Protein AF-A0A4R6ELS9-F1 (afdb_monomer)

Sequence (152 aa):
MTPRALLAGPSRSNLPDYHNYPQKQADALVKVGLLAKQPARVKDGVQTVSGSRYSLTDEGRKAYRTMSPAENSRLCGGKSKVVEITSAIAPDKVEIGTSIEVRYTGKVVDRPGWDDEAVLRPFFPELLSTTNDQFNNYNIVTLTKDGWTVTH

pLDDT: mean 74.83, std 20.06, range [24.23, 94.75]

Mean predicted aligned error: 12.23 Å

Secondary structure (DSSP, 8-state):
-------PPPPTT-S--GGGHHHHHHHHHHHTTSEEEEEEEEEETTEEEEEEEEEE-HHHHHHB-SS-SSTT-SB---EEEEEEEEEE---SS--TT-EEEEEEEEEEES--GGGG-TTTTTT-TTSPP-BTTEEEEEEEEEEETTEEEEE-

Nearest PDB structures (foldseek):
  5tqu-assembly3_B  TM=4.319E-01  e=6.929E+00  Trypanosoma brucei brucei TREU927
  3aon-assembly1_A  TM=2.930E-01  e=3.335E+00  Enterococcus hirae
  6mcu-assembly5_L  TM=1.937E-01  e=2.048E+00  Homo sapiens
  7q6y-assembly1_A  TM=2.532E-01  e=8.842E+00  Clostridium butyricum
  4zr2-assembly1_B  TM=1.527E-01  e=9.988E+00  Homo sapiens

Solvent-accessible surface area (backbone atoms only — not comparable to full-atom values): 9444 Å² total; per-residue (Å²): 142,77,89,79,82,79,78,76,74,88,61,91,82,73,66,75,72,66,92,49,43,72,58,53,46,50,51,38,36,32,75,51,51,29,27,46,80,40,86,34,78,38,75,58,87,94,43,79,42,86,45,71,44,75,44,74,32,75,61,22,54,73,29,48,52,95,73,84,84,56,96,78,45,53,64,56,65,48,45,83,40,83,75,43,80,76,43,70,69,75,67,99,74,81,52,78,70,42,68,35,58,37,31,28,34,31,31,55,40,82,57,49,85,54,66,75,42,81,69,43,50,88,73,41,74,68,56,84,79,55,61,96,47,29,38,77,51,70,46,42,33,30,30,45,98,92,43,77,38,83,56,132

Structure (mmCIF, N/CA/C/O backbone):
data_AF-A0A4R6ELS9-F1
#
_entry.id   AF-A0A4R6ELS9-F1
#
loop_
_atom_site.group_PDB
_atom_site.id
_atom_site.type_symbol
_atom_site.label_atom_id
_atom_site.label_alt_id
_atom_site.label_comp_id
_atom_site.label_asym_id
_atom_site.label_entity_id
_atom_site.label_seq_id
_atom_site.pdbx_PDB_ins_code
_atom_site.Cartn_x
_atom_site.Cartn_y
_atom_site.Cartn_z
_atom_site.occupancy
_atom_site.B_iso_or_equiv
_atom_site.auth_seq_id
_atom_site.auth_comp_id
_atom_site.auth_asym_id
_atom_site.auth_atom_id
_atom_site.pdbx_PDB_model_num
ATOM 1 N N . MET A 1 1 ? -20.267 41.851 -16.531 1.00 32.78 1 MET A N 1
ATOM 2 C CA . MET A 1 1 ? -19.788 42.111 -15.157 1.00 32.78 1 MET A CA 1
ATOM 3 C C . MET A 1 1 ? -20.416 41.065 -14.257 1.00 32.78 1 MET A C 1
ATOM 5 O O . MET A 1 1 ? -21.623 41.092 -14.073 1.00 32.78 1 MET A O 1
ATOM 9 N N . THR A 1 2 ? -19.624 40.106 -13.791 1.00 29.03 2 THR A N 1
ATOM 10 C CA . THR A 1 2 ? -20.086 38.957 -12.996 1.00 29.03 2 THR A CA 1
ATOM 11 C C . THR A 1 2 ? -19.476 39.089 -11.599 1.00 29.03 2 THR A C 1
ATOM 13 O O . THR A 1 2 ? -18.276 39.373 -11.522 1.00 29.03 2 THR A O 1
ATOM 16 N N . PRO A 1 3 ? -20.237 38.944 -10.498 1.00 25.39 3 PRO A N 1
ATOM 17 C CA . PRO A 1 3 ? -19.674 39.103 -9.167 1.00 25.39 3 PRO A CA 1
ATOM 18 C C . PRO A 1 3 ? -18.704 37.963 -8.840 1.00 25.39 3 PRO A C 1
ATOM 20 O O . PRO A 1 3 ? -18.978 36.786 -9.064 1.00 25.39 3 PRO A O 1
ATOM 23 N N . ARG A 1 4 ? -17.553 38.361 -8.301 1.00 24.47 4 ARG A N 1
ATOM 24 C CA . ARG A 1 4 ? -16.447 37.524 -7.839 1.00 24.47 4 ARG A CA 1
ATOM 25 C C . ARG A 1 4 ? -16.810 36.965 -6.461 1.00 24.47 4 ARG A C 1
ATOM 27 O O . ARG A 1 4 ? -16.881 37.723 -5.498 1.00 24.47 4 ARG A O 1
ATOM 34 N N . ALA A 1 5 ? -17.050 35.658 -6.366 1.00 26.61 5 ALA A N 1
ATOM 35 C CA . ALA A 1 5 ? -17.207 34.983 -5.083 1.00 26.61 5 ALA A CA 1
ATOM 36 C C . ALA A 1 5 ? -15.864 35.004 -4.330 1.00 26.61 5 ALA A C 1
ATOM 38 O O . ALA A 1 5 ? -14.877 34.412 -4.767 1.00 26.61 5 ALA A O 1
ATOM 39 N N . LEU A 1 6 ? -15.828 35.727 -3.211 1.00 24.23 6 LEU A N 1
ATOM 40 C CA . LEU A 1 6 ? -14.776 35.647 -2.203 1.00 24.23 6 LEU A CA 1
ATOM 41 C C . LEU A 1 6 ? -14.921 34.301 -1.485 1.00 24.23 6 LEU A C 1
ATOM 43 O O . LEU A 1 6 ? -15.807 34.133 -0.650 1.00 24.23 6 LEU A O 1
ATOM 47 N N . LEU A 1 7 ? -14.068 33.333 -1.823 1.00 26.59 7 LEU A N 1
ATOM 48 C CA . LEU A 1 7 ? -13.910 32.127 -1.016 1.00 26.59 7 LEU A CA 1
ATOM 49 C C . LEU A 1 7 ? -13.225 32.532 0.291 1.00 26.59 7 LEU A C 1
ATOM 51 O O . LEU A 1 7 ? -12.037 32.852 0.317 1.00 26.59 7 LEU A O 1
ATOM 55 N N . ALA A 1 8 ? -14.016 32.571 1.361 1.00 26.83 8 ALA A N 1
ATOM 56 C CA . ALA A 1 8 ? -13.531 32.702 2.722 1.00 26.83 8 ALA A CA 1
ATOM 57 C C . ALA A 1 8 ? -12.503 31.594 2.996 1.00 26.83 8 ALA A C 1
ATOM 59 O O . ALA A 1 8 ? -12.778 30.412 2.782 1.00 26.83 8 ALA A O 1
ATOM 60 N N . GLY A 1 9 ? -11.308 31.985 3.443 1.00 26.41 9 GLY A N 1
ATOM 61 C CA . GLY A 1 9 ? -10.294 31.040 3.899 1.00 26.41 9 GLY A CA 1
ATOM 62 C C . GLY A 1 9 ? -10.828 30.176 5.050 1.00 26.41 9 GLY A C 1
ATOM 63 O O . GLY A 1 9 ? -11.715 30.621 5.786 1.00 26.41 9 GLY A O 1
ATOM 64 N N . PRO A 1 10 ? -10.319 28.944 5.219 1.00 28.00 10 PRO A N 1
ATOM 65 C CA . PRO A 1 10 ? -10.797 28.046 6.260 1.00 28.00 10 PRO A CA 1
ATOM 66 C C . PRO A 1 10 ? -10.617 28.694 7.638 1.00 28.00 10 PRO A C 1
ATOM 68 O O . PRO A 1 10 ? -9.511 29.062 8.038 1.00 28.00 10 PRO A O 1
ATOM 71 N N . SER A 1 11 ? -11.727 28.857 8.362 1.00 27.31 11 SER A N 1
ATOM 72 C CA . SER A 1 11 ? -11.734 29.335 9.740 1.00 27.31 11 SER A CA 1
ATOM 73 C C . SER A 1 11 ? -10.956 28.368 10.638 1.00 27.31 11 SER A C 1
ATOM 75 O O . SER A 1 11 ? -11.023 27.148 10.479 1.00 27.31 11 SER A O 1
ATOM 77 N N 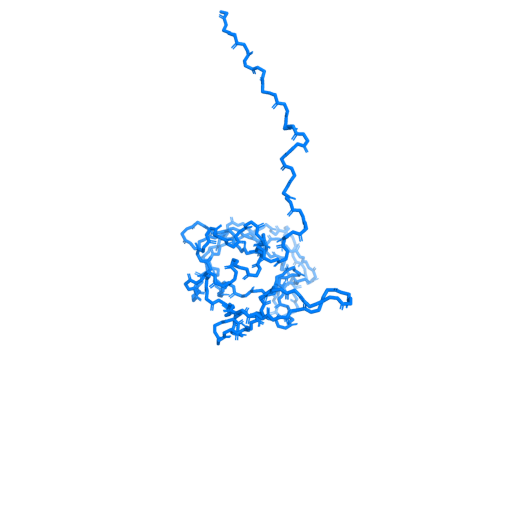. ARG A 1 12 ? -10.254 28.914 11.640 1.00 31.59 12 ARG A N 1
ATOM 78 C CA . ARG A 1 12 ? -9.478 28.187 12.670 1.00 31.59 12 ARG A CA 1
ATOM 79 C C . ARG A 1 12 ? -10.264 27.121 13.464 1.00 31.59 12 ARG A C 1
ATOM 81 O O . ARG A 1 12 ? -9.675 26.429 14.282 1.00 31.59 12 ARG A O 1
ATOM 88 N N . SER A 1 13 ? -11.567 26.980 13.233 1.00 29.31 13 SER A N 1
ATOM 89 C CA . SER A 1 13 ? -12.475 26.021 13.871 1.00 29.31 13 SER A CA 1
ATOM 90 C C . SER A 1 13 ? -12.580 24.655 13.170 1.00 29.31 13 SER A C 1
ATOM 92 O O . SER A 1 13 ? -13.274 23.786 13.681 1.00 29.31 13 SER A O 1
ATOM 94 N N . ASN A 1 14 ? -11.889 24.438 12.044 1.00 34.88 14 ASN A N 1
ATOM 95 C CA . ASN A 1 14 ? -11.906 23.169 11.293 1.00 34.88 14 ASN A CA 1
ATOM 96 C C . ASN A 1 14 ? -10.671 22.274 11.519 1.00 34.88 14 ASN A C 1
ATOM 98 O O . ASN A 1 14 ? -10.392 21.387 10.712 1.00 34.88 14 ASN A O 1
ATOM 102 N N . LEU A 1 15 ? -9.913 22.483 12.598 1.00 31.36 15 LEU A N 1
ATOM 103 C CA . LEU A 1 15 ? -8.864 21.531 12.964 1.00 31.36 15 LEU A CA 1
ATOM 104 C C . LEU A 1 15 ? -9.530 20.259 13.519 1.00 31.36 15 LEU A C 1
ATOM 106 O O . LEU A 1 15 ? -10.361 20.371 14.423 1.00 31.36 15 LEU A O 1
ATOM 110 N N . PRO A 1 16 ? -9.217 19.057 12.997 1.00 41.66 16 PRO A N 1
ATOM 111 C CA . PRO A 1 16 ? -9.749 17.823 13.555 1.00 41.66 16 PRO A CA 1
ATOM 112 C C . PRO A 1 16 ? -9.359 17.737 15.032 1.00 41.66 16 PRO A C 1
ATOM 114 O O . PRO A 1 16 ? -8.194 17.921 15.373 1.00 41.66 16 PRO A O 1
ATOM 117 N N . ASP A 1 17 ? -10.345 17.473 15.893 1.00 44.88 17 ASP A N 1
ATOM 118 C CA . ASP A 1 17 ? -10.160 17.236 17.326 1.00 44.88 17 ASP A CA 1
ATOM 119 C C . ASP A 1 17 ? -9.096 16.145 17.547 1.00 44.88 17 ASP A C 1
ATOM 121 O O . ASP A 1 17 ? -9.360 14.943 17.402 1.00 44.88 17 ASP A O 1
ATOM 125 N N . TYR A 1 18 ? -7.868 16.598 17.812 1.00 47.25 18 TYR A N 1
ATOM 126 C CA . TYR A 1 18 ? -6.650 15.789 17.833 1.00 47.25 18 TYR A CA 1
ATOM 127 C C . TYR A 1 18 ? -6.602 14.884 19.070 1.00 47.25 18 TYR A C 1
ATOM 129 O O . TYR A 1 18 ? -5.939 13.847 19.057 1.00 47.25 18 TYR A O 1
ATOM 137 N N . HIS A 1 19 ? -7.364 15.225 20.117 1.00 54.34 19 HIS A N 1
ATOM 138 C CA . HIS A 1 19 ? -7.418 14.474 21.370 1.00 54.34 19 HIS A CA 1
ATOM 139 C C . HIS A 1 19 ? -8.018 13.071 21.202 1.00 54.34 19 HIS A C 1
ATOM 141 O O . HIS A 1 19 ? -7.678 12.168 21.960 1.00 54.34 19 HIS A O 1
ATOM 147 N N . ASN A 1 20 ? -8.835 12.856 20.165 1.00 68.00 20 ASN A N 1
ATOM 148 C CA . ASN A 1 20 ? -9.495 11.576 19.887 1.00 68.00 20 ASN A CA 1
ATOM 149 C C . ASN A 1 20 ? -8.967 10.869 18.627 1.00 68.00 20 ASN A C 1
ATOM 151 O O . ASN A 1 20 ? -9.536 9.862 18.196 1.00 68.00 20 ASN A O 1
ATOM 155 N N . TYR A 1 21 ? -7.898 11.383 18.009 1.00 69.12 21 TYR A N 1
ATOM 156 C CA . TYR A 1 21 ? -7.370 10.857 16.746 1.00 69.12 21 TYR A CA 1
ATOM 157 C C . TYR A 1 21 ? -6.969 9.367 16.818 1.00 69.12 21 TYR A C 1
ATOM 159 O O . TYR A 1 21 ? -7.417 8.606 15.955 1.00 69.12 21 TYR A O 1
ATOM 167 N N . PRO A 1 22 ? -6.263 8.887 17.867 1.00 76.44 22 PRO A N 1
ATOM 168 C CA . PRO A 1 22 ? -5.908 7.469 17.982 1.00 76.44 22 PRO A CA 1
ATOM 169 C C . PRO A 1 22 ? -7.129 6.553 18.115 1.00 76.44 22 PRO A C 1
ATOM 171 O O . PRO A 1 22 ? -7.156 5.454 17.566 1.00 76.44 22 PRO A O 1
ATOM 174 N N . GLN A 1 23 ? -8.171 7.011 18.815 1.00 81.38 23 GLN A N 1
ATOM 175 C CA . GLN A 1 23 ? -9.401 6.245 18.974 1.00 81.38 23 GLN A CA 1
ATOM 176 C C . GLN A 1 23 ? -10.180 6.162 17.659 1.00 81.38 23 GLN A C 1
ATOM 178 O O . GLN A 1 23 ? -10.650 5.088 17.300 1.00 81.38 23 GLN A O 1
ATOM 183 N N . LYS A 1 24 ? -10.276 7.268 16.911 1.00 85.50 24 LYS A N 1
ATOM 184 C CA . LYS A 1 24 ? -10.922 7.289 15.589 1.00 85.50 24 LYS A CA 1
ATOM 185 C C . LYS A 1 24 ? -10.191 6.393 14.587 1.00 85.50 24 LYS A C 1
ATOM 187 O O . LYS A 1 24 ? -10.846 5.676 13.836 1.00 85.50 24 LYS A O 1
ATOM 192 N N . GLN A 1 25 ? -8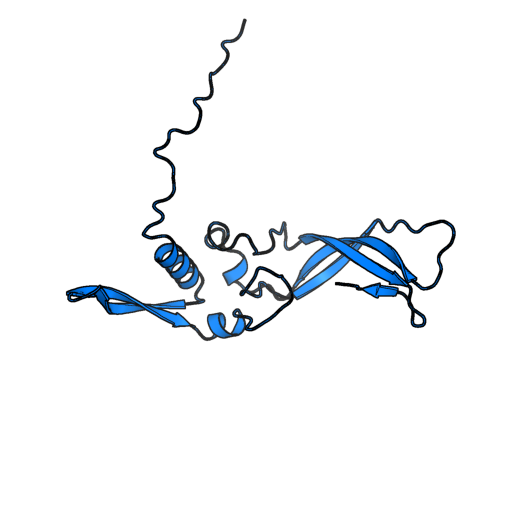.859 6.387 14.622 1.00 84.00 25 GLN A N 1
ATOM 193 C CA . GLN A 1 25 ? -8.035 5.486 13.819 1.00 84.00 25 GLN A CA 1
ATOM 194 C C . GLN A 1 25 ? -8.277 4.012 14.190 1.00 84.00 25 GLN A C 1
ATOM 196 O O . GLN A 1 25 ? -8.477 3.180 13.306 1.00 84.00 25 GLN A O 1
ATOM 201 N N . ALA A 1 26 ? -8.324 3.679 15.484 1.00 84.81 26 ALA A N 1
ATOM 202 C CA . ALA A 1 26 ? -8.637 2.323 15.938 1.00 84.81 26 ALA A CA 1
ATOM 203 C C . ALA A 1 26 ? -10.068 1.901 15.561 1.00 84.81 26 ALA A C 1
ATOM 205 O O . ALA A 1 26 ? -10.279 0.789 15.087 1.00 84.81 26 ALA A O 1
ATOM 206 N N . ASP A 1 27 ? -11.045 2.797 15.699 1.00 88.00 27 ASP A N 1
ATOM 207 C CA . ASP A 1 27 ? -12.435 2.549 15.312 1.00 88.00 27 ASP A CA 1
ATOM 208 C C . ASP A 1 27 ? -12.590 2.351 13.795 1.00 88.00 27 ASP A C 1
ATOM 210 O O . ASP A 1 27 ? -13.410 1.541 13.364 1.00 88.00 27 ASP A O 1
ATOM 214 N N . ALA A 1 28 ? -11.785 3.033 12.975 1.00 86.44 28 ALA A N 1
ATOM 215 C CA . ALA A 1 28 ? -11.722 2.784 11.537 1.00 86.44 28 ALA A CA 1
ATOM 216 C C . ALA A 1 28 ? -11.227 1.359 11.237 1.00 86.44 28 ALA A C 1
ATOM 218 O O . ALA A 1 28 ? -11.842 0.658 10.438 1.00 86.44 28 ALA A O 1
ATOM 219 N N . LEU A 1 29 ? -10.194 0.890 11.944 1.00 87.12 29 LEU A N 1
ATOM 220 C CA . LEU A 1 29 ? -9.713 -0.492 11.833 1.00 87.12 29 LEU A CA 1
ATOM 221 C C . LEU A 1 29 ? -10.733 -1.531 12.333 1.00 87.12 29 LEU A C 1
ATOM 223 O O . LEU A 1 29 ? -10.753 -2.657 11.841 1.00 87.12 29 LEU A O 1
ATOM 227 N N . VAL A 1 30 ? -11.591 -1.171 13.293 1.00 89.12 30 VAL A N 1
ATOM 228 C CA . VAL A 1 30 ? -12.697 -2.032 13.747 1.00 89.12 30 VAL A CA 1
ATOM 229 C C . VAL A 1 30 ? -13.766 -2.172 12.669 1.00 89.12 30 VAL A C 1
ATOM 231 O O . VAL A 1 30 ? -14.242 -3.278 12.430 1.00 89.12 30 VAL A O 1
ATOM 234 N N . LYS A 1 31 ? -14.127 -1.073 11.994 1.00 89.31 31 LYS A N 1
ATOM 235 C CA . LYS A 1 31 ? -15.133 -1.086 10.918 1.00 89.31 31 LYS A CA 1
ATOM 236 C C . LYS A 1 31 ? -14.757 -2.033 9.784 1.00 89.31 31 LYS A C 1
ATOM 238 O O . LYS A 1 31 ? -15.619 -2.761 9.310 1.00 89.31 31 LYS A O 1
ATOM 243 N N . VAL A 1 32 ? -13.473 -2.068 9.441 1.00 86.94 32 VAL A N 1
ATOM 244 C CA . VAL A 1 32 ? -12.939 -2.924 8.373 1.00 86.94 32 VAL A CA 1
ATOM 245 C C . VAL A 1 32 ? -12.566 -4.338 8.856 1.00 86.94 32 VAL A C 1
ATOM 247 O O . VAL A 1 32 ? -11.953 -5.115 8.128 1.00 86.94 32 VAL A O 1
ATOM 250 N N . GLY A 1 33 ? -12.868 -4.673 10.117 1.00 88.50 33 GLY A N 1
ATOM 251 C CA . GLY A 1 33 ? -12.642 -6.002 10.691 1.00 88.50 33 GLY A CA 1
ATOM 252 C C . GLY A 1 33 ? -11.188 -6.344 11.037 1.00 88.50 33 GLY A C 1
ATOM 253 O O . GLY A 1 33 ? -10.898 -7.501 11.335 1.00 88.50 33 GLY A O 1
ATOM 254 N N . LEU A 1 34 ? -10.265 -5.377 11.035 1.00 87.00 34 LEU A N 1
ATOM 255 C CA . LEU A 1 34 ? -8.858 -5.591 11.410 1.00 87.00 34 LEU A CA 1
ATOM 256 C C . LEU A 1 34 ? -8.631 -5.542 12.929 1.00 87.00 34 LEU A C 1
ATOM 258 O O . LEU A 1 34 ? -7.687 -6.145 13.446 1.00 87.00 34 LEU A O 1
ATOM 262 N N . LEU A 1 35 ? -9.506 -4.850 13.660 1.00 89.50 35 LEU A N 1
ATOM 263 C CA . LEU A 1 35 ? -9.524 -4.835 15.121 1.00 89.50 35 LEU A CA 1
ATOM 264 C C . LEU A 1 35 ? -10.883 -5.283 15.664 1.00 89.50 35 LEU A C 1
ATOM 266 O O . LEU A 1 35 ? -11.929 -5.018 15.082 1.00 89.50 35 LEU A O 1
ATOM 270 N N . ALA A 1 36 ? -10.868 -5.905 16.837 1.00 87.19 36 ALA A N 1
ATOM 271 C CA . ALA A 1 36 ? -12.046 -6.092 17.669 1.00 87.19 36 ALA A CA 1
ATOM 272 C C . ALA A 1 36 ? -12.046 -5.045 18.789 1.00 87.19 36 ALA A C 1
ATOM 274 O O . ALA A 1 36 ? -11.004 -4.766 19.385 1.00 87.19 36 ALA A O 1
ATOM 275 N N . LYS A 1 37 ? -13.221 -4.481 19.087 1.00 90.38 37 LYS A N 1
ATOM 276 C CA . LYS A 1 37 ? -13.427 -3.505 20.163 1.00 90.38 37 LYS A CA 1
ATOM 277 C C . LYS A 1 37 ? -14.234 -4.130 21.287 1.00 90.38 37 LYS A C 1
ATOM 279 O O . LYS A 1 37 ? -15.314 -4.665 21.052 1.00 90.38 37 LYS A O 1
ATOM 284 N N . GLN A 1 38 ? -13.734 -4.022 22.510 1.00 84.38 38 GLN A N 1
ATOM 285 C CA . GLN A 1 38 ? -14.425 -4.484 23.710 1.00 84.38 38 GLN A CA 1
ATOM 286 C C . GLN A 1 38 ? -14.519 -3.348 24.735 1.00 84.38 38 GLN A C 1
ATOM 288 O O . GLN A 1 38 ? -13.526 -2.641 24.940 1.00 84.38 38 GLN A O 1
ATOM 293 N N . PRO A 1 39 ? -15.674 -3.158 25.402 1.00 85.56 39 PRO A N 1
ATOM 294 C CA . PRO A 1 39 ? -15.774 -2.241 26.531 1.00 85.56 39 PRO A CA 1
ATOM 295 C C . PRO A 1 39 ? -14.757 -2.619 27.606 1.00 85.56 39 PRO A C 1
ATOM 297 O O . PRO A 1 39 ? -14.623 -3.788 27.968 1.00 85.56 39 PRO A O 1
ATOM 300 N N . ALA A 1 40 ? -14.036 -1.632 28.121 1.00 82.00 40 ALA A N 1
ATOM 301 C CA . ALA A 1 40 ? -13.046 -1.844 29.162 1.00 82.00 40 ALA A CA 1
ATOM 302 C C . ALA A 1 40 ? -13.083 -0.703 30.170 1.00 82.00 40 ALA A C 1
ATOM 304 O O . ALA A 1 40 ? -13.548 0.396 29.881 1.00 82.00 40 ALA A O 1
ATOM 305 N N . ARG A 1 41 ? -12.557 -0.960 31.363 1.00 79.19 41 ARG A N 1
ATOM 306 C CA . ARG A 1 41 ? -12.208 0.098 32.305 1.00 79.19 41 ARG A CA 1
ATOM 307 C C . ARG A 1 41 ? -10.728 0.402 32.149 1.00 79.19 41 ARG A C 1
ATOM 309 O O . ARG A 1 41 ? -9.910 -0.513 32.219 1.00 79.19 41 ARG A O 1
ATOM 316 N N . VAL A 1 42 ? -10.398 1.662 31.907 1.00 73.12 42 VAL A N 1
ATOM 317 C CA . VAL A 1 42 ? -9.033 2.113 31.627 1.00 73.12 42 VAL A CA 1
ATOM 318 C C . VAL A 1 42 ? -8.610 3.055 32.744 1.00 73.12 42 VAL A C 1
ATOM 320 O O . VAL A 1 42 ? -9.418 3.846 33.231 1.00 73.12 42 VAL A O 1
ATOM 323 N N . LYS A 1 43 ? -7.360 2.940 33.194 1.00 72.81 43 LYS A N 1
ATOM 324 C CA . LYS A 1 43 ? -6.802 3.904 34.141 1.00 72.81 43 LYS A CA 1
ATOM 325 C C . LYS A 1 43 ? -6.399 5.163 33.387 1.00 72.81 43 LYS A C 1
ATOM 327 O O . LYS A 1 43 ? -5.582 5.081 32.476 1.00 72.81 43 LYS A O 1
ATOM 332 N N . ASP A 1 44 ? -6.951 6.289 33.807 1.00 71.56 44 ASP A N 1
ATOM 333 C CA . ASP A 1 44 ? -6.530 7.623 33.403 1.00 71.56 44 ASP A CA 1
ATOM 334 C C . ASP A 1 44 ? -5.977 8.331 34.647 1.00 71.56 44 ASP A C 1
ATOM 336 O O . ASP A 1 44 ? -6.712 8.746 35.551 1.00 71.56 44 ASP A O 1
ATOM 340 N N . GLY A 1 45 ? -4.649 8.308 34.782 1.00 76.88 45 GLY A N 1
ATOM 341 C CA . GLY A 1 45 ? -3.962 8.685 36.016 1.00 76.88 45 GLY A CA 1
ATOM 342 C C . GLY A 1 45 ? -4.421 7.849 37.219 1.00 76.88 45 GLY A C 1
ATOM 343 O O . GLY A 1 45 ? -4.183 6.641 37.287 1.00 76.88 45 GLY A O 1
ATOM 344 N N . VAL A 1 46 ? -5.065 8.506 38.188 1.00 79.81 46 VAL A N 1
ATOM 345 C CA . VAL A 1 46 ? -5.562 7.882 39.432 1.00 79.81 46 VAL A CA 1
ATOM 346 C C . VAL A 1 46 ? -6.998 7.364 39.303 1.00 79.81 46 VAL A C 1
ATOM 348 O O . VAL A 1 46 ? -7.458 6.603 40.154 1.00 79.81 46 VAL A O 1
ATOM 351 N N . GLN A 1 47 ? -7.721 7.772 38.259 1.00 71.56 47 GLN A N 1
ATOM 352 C CA . GLN A 1 47 ? -9.127 7.437 38.070 1.00 71.56 47 GLN A CA 1
ATOM 353 C C . GLN A 1 47 ? -9.286 6.260 37.111 1.00 71.56 47 GLN A C 1
ATOM 355 O O . GLN A 1 47 ? -8.477 6.029 36.216 1.00 71.56 47 GLN A O 1
ATOM 360 N N . THR A 1 48 ? -10.345 5.481 37.317 1.00 77.50 48 THR A N 1
ATOM 361 C CA . THR A 1 48 ? -10.739 4.416 36.395 1.00 77.50 48 THR A CA 1
ATOM 362 C C . THR A 1 48 ? -11.955 4.888 35.617 1.00 77.50 48 THR A C 1
ATOM 364 O O . THR A 1 48 ? -13.023 5.069 36.198 1.00 77.50 48 THR A O 1
ATOM 367 N N . VAL A 1 49 ? -11.792 5.075 34.311 1.00 78.62 49 VAL A N 1
ATOM 368 C CA . VAL A 1 49 ? -12.834 5.571 33.409 1.00 78.62 49 VAL A CA 1
ATOM 369 C C . VAL A 1 49 ? -13.302 4.471 32.463 1.00 78.62 49 VAL A C 1
ATOM 371 O O . VAL A 1 49 ? -12.605 3.479 32.224 1.00 78.62 49 VAL A O 1
ATOM 374 N N . SER A 1 50 ? -14.511 4.627 31.928 1.00 77.25 50 SER A N 1
ATOM 375 C CA . SER A 1 50 ? -15.004 3.755 30.862 1.00 77.25 50 SER A CA 1
ATOM 376 C C . SER A 1 50 ? -14.237 4.050 29.577 1.00 77.25 50 SER A C 1
ATOM 378 O O . SER A 1 50 ? -14.136 5.199 29.161 1.00 77.25 50 SER A O 1
ATOM 380 N N . GLY A 1 51 ? -13.710 3.012 28.943 1.00 80.06 51 GLY A N 1
ATOM 381 C CA . GLY A 1 51 ? -12.976 3.107 27.692 1.00 80.06 51 GLY A CA 1
ATOM 382 C C . GLY A 1 51 ? -13.152 1.853 26.847 1.00 80.06 51 GLY A C 1
ATOM 383 O O . GLY A 1 51 ? -14.127 1.109 26.973 1.00 80.06 51 GLY A O 1
ATOM 384 N N . SER A 1 52 ? -12.218 1.622 25.933 1.00 82.25 52 SER A N 1
ATOM 385 C CA . SER A 1 52 ? -12.268 0.483 25.019 1.00 82.25 52 SER A CA 1
ATOM 386 C C . SER A 1 52 ? -10.913 -0.190 24.923 1.00 82.25 52 SER A C 1
ATOM 388 O O . SER A 1 52 ? -9.882 0.473 24.826 1.00 82.25 52 SER A O 1
ATOM 390 N N . ARG A 1 53 ? -10.929 -1.520 24.942 1.00 80.44 53 ARG A N 1
ATOM 391 C CA . ARG A 1 53 ? -9.780 -2.353 24.614 1.00 80.44 53 ARG A CA 1
ATOM 392 C C . ARG A 1 53 ? -9.900 -2.783 23.160 1.00 80.44 53 ARG A C 1
ATOM 394 O O . ARG A 1 53 ? -10.961 -3.244 22.741 1.00 80.44 53 ARG A O 1
ATOM 401 N N . TYR A 1 54 ? -8.802 -2.652 22.430 1.00 84.25 54 TYR A N 1
ATOM 402 C CA . TYR A 1 54 ? -8.690 -3.097 21.048 1.00 84.25 54 TYR A CA 1
ATOM 403 C C . TYR A 1 54 ? -7.766 -4.310 20.973 1.00 84.25 54 TYR A C 1
ATOM 405 O O . TYR A 1 54 ? -6.751 -4.366 21.674 1.00 84.25 54 TYR A O 1
ATOM 413 N N . SER A 1 55 ? -8.110 -5.280 20.137 1.00 84.75 55 SER A N 1
ATOM 414 C CA . SER A 1 55 ? -7.284 -6.458 19.866 1.00 84.75 55 SER A CA 1
ATOM 415 C C . SER A 1 55 ? -7.271 -6.774 18.375 1.00 84.75 55 SER A C 1
ATOM 417 O O . SER A 1 55 ? -8.254 -6.537 17.680 1.00 84.75 55 SER A O 1
ATOM 419 N N . LEU A 1 56 ? -6.153 -7.310 17.875 1.00 83.44 56 LEU A N 1
ATOM 420 C CA . LEU A 1 56 ? -6.058 -7.757 16.484 1.00 83.44 56 LEU A CA 1
ATOM 421 C C . LEU A 1 56 ? -6.993 -8.944 16.236 1.00 83.44 56 LEU A C 1
ATOM 423 O O . LEU A 1 56 ? -7.006 -9.906 17.013 1.00 83.44 56 LEU A O 1
ATOM 427 N N . THR A 1 57 ? -7.715 -8.897 15.121 1.00 87.00 57 THR A N 1
ATOM 428 C CA . THR A 1 57 ? -8.391 -10.067 14.545 1.00 87.00 57 THR A CA 1
ATOM 429 C C . THR A 1 57 ? -7.380 -10.946 13.797 1.00 87.00 57 THR A C 1
ATOM 431 O O . THR A 1 57 ? -6.194 -10.606 13.708 1.00 87.00 57 THR A O 1
ATOM 434 N N . ASP A 1 58 ? -7.812 -12.096 13.277 1.00 86.62 58 ASP A N 1
ATOM 435 C CA . ASP A 1 58 ? -6.960 -12.923 12.410 1.00 86.62 58 ASP A CA 1
ATOM 436 C C . ASP A 1 58 ? -6.579 -12.173 11.127 1.00 86.62 58 ASP A C 1
ATOM 438 O O . ASP A 1 58 ? -5.419 -12.180 10.716 1.00 86.62 58 ASP A O 1
ATOM 442 N N . GLU A 1 59 ? -7.529 -11.452 10.541 1.00 83.31 59 GLU A N 1
ATOM 443 C CA . GLU A 1 59 ? -7.339 -10.583 9.380 1.00 83.31 59 GLU A CA 1
ATOM 444 C C . GLU A 1 59 ? -6.401 -9.421 9.717 1.00 83.31 59 GLU A C 1
ATOM 446 O O . GLU A 1 59 ? -5.468 -9.149 8.962 1.00 83.31 59 GLU A O 1
ATOM 451 N N . GLY A 1 60 ? -6.570 -8.809 10.895 1.00 82.81 60 GLY A N 1
ATOM 452 C CA . GLY A 1 60 ? -5.666 -7.800 11.447 1.00 82.81 60 GLY A CA 1
ATOM 453 C C . GLY A 1 60 ? -4.221 -8.278 11.525 1.00 82.81 60 GLY A C 1
ATOM 454 O O . GLY A 1 60 ? -3.308 -7.577 11.095 1.00 82.81 60 GLY A O 1
ATOM 455 N N . ARG A 1 61 ? -4.001 -9.498 12.030 1.00 83.00 61 ARG A N 1
ATOM 456 C CA . ARG A 1 61 ? -2.664 -10.111 12.097 1.00 83.00 61 ARG A CA 1
ATOM 457 C C . ARG A 1 61 ? -2.059 -10.356 10.718 1.00 83.00 61 ARG A C 1
ATOM 459 O O . ARG A 1 61 ? -0.870 -10.126 10.549 1.00 83.00 61 ARG A O 1
ATOM 466 N N . LYS A 1 62 ? -2.856 -10.807 9.744 1.00 80.81 62 LYS A N 1
ATOM 467 C CA . LYS A 1 62 ? -2.398 -11.025 8.359 1.00 80.81 62 LYS A CA 1
ATOM 468 C C . LYS A 1 62 ? -2.058 -9.708 7.655 1.00 80.81 62 LYS A C 1
ATOM 470 O O . LYS A 1 62 ? -1.127 -9.664 6.856 1.00 80.81 62 LYS A O 1
ATOM 475 N N . ALA A 1 63 ? -2.819 -8.651 7.937 1.00 78.50 63 ALA A N 1
ATOM 476 C CA . ALA A 1 63 ? -2.617 -7.328 7.358 1.00 78.50 63 ALA A CA 1
ATOM 477 C C . ALA A 1 63 ? -1.413 -6.594 7.968 1.00 78.50 63 ALA A C 1
ATOM 479 O O . ALA A 1 63 ? -0.768 -5.808 7.275 1.00 78.50 63 ALA A O 1
ATOM 480 N N . TYR A 1 64 ? -1.116 -6.843 9.247 1.00 71.75 64 TYR A N 1
ATOM 481 C CA . TYR A 1 64 ? -0.051 -6.174 9.985 1.00 71.75 64 TYR A CA 1
ATOM 482 C C . TYR A 1 64 ? 1.338 -6.684 9.579 1.00 71.75 64 TYR A C 1
ATOM 484 O O . TYR A 1 64 ? 1.670 -7.852 9.783 1.00 71.75 64 TYR A O 1
ATOM 492 N N . ARG A 1 65 ? 2.188 -5.798 9.049 1.00 63.94 65 ARG A N 1
ATOM 493 C CA . ARG A 1 65 ? 3.602 -6.095 8.780 1.00 63.94 65 ARG A CA 1
ATOM 494 C C . ARG A 1 65 ? 4.477 -5.596 9.921 1.00 63.94 65 ARG A C 1
ATOM 496 O O . ARG A 1 65 ? 4.464 -4.414 10.254 1.00 63.94 65 ARG A O 1
ATOM 503 N N . THR A 1 66 ? 5.291 -6.488 10.480 1.00 52.31 66 THR A N 1
ATOM 504 C CA . THR A 1 66 ? 6.270 -6.139 11.514 1.00 52.31 66 THR A CA 1
ATOM 505 C C . THR A 1 66 ? 7.467 -5.354 10.965 1.00 52.31 66 THR A C 1
ATOM 507 O O . THR A 1 66 ? 8.036 -4.619 11.758 1.00 52.31 66 THR A O 1
ATOM 510 N N . MET A 1 67 ? 7.812 -5.437 9.660 1.00 38.72 67 MET A N 1
ATOM 511 C CA . MET A 1 67 ? 8.890 -4.669 8.983 1.00 38.72 67 MET A CA 1
ATOM 512 C C . MET A 1 67 ? 8.835 -4.771 7.416 1.00 38.72 67 MET A C 1
ATOM 514 O O . MET A 1 67 ? 8.870 -5.884 6.898 1.00 38.72 67 MET A O 1
ATOM 518 N N . SER A 1 68 ? 8.850 -3.623 6.691 1.00 35.47 68 SER A N 1
ATOM 519 C CA . SER A 1 68 ? 9.238 -3.360 5.255 1.00 35.47 68 SER A CA 1
ATOM 520 C C . SER A 1 68 ? 8.275 -3.705 4.062 1.00 35.47 68 SER A C 1
ATOM 522 O O . SER A 1 68 ? 7.444 -4.609 4.211 1.00 35.47 68 SER A O 1
ATOM 524 N N . PRO A 1 69 ? 8.321 -3.058 2.847 1.00 41.34 69 PRO A N 1
ATOM 525 C CA . PRO A 1 69 ? 9.169 -1.956 2.336 1.00 41.34 69 PRO A CA 1
ATOM 526 C C . PRO A 1 69 ? 8.436 -0.660 1.911 1.00 41.34 69 PRO A C 1
ATOM 528 O O . PRO A 1 69 ? 9.034 0.194 1.266 1.00 41.34 69 PRO A O 1
ATOM 531 N N . ALA A 1 70 ? 7.162 -0.457 2.251 1.00 42.00 70 ALA A N 1
ATOM 532 C CA . ALA A 1 70 ? 6.626 0.904 2.215 1.00 42.00 70 ALA A CA 1
ATOM 533 C C . ALA A 1 70 ? 7.133 1.583 3.490 1.00 42.00 70 ALA A C 1
ATOM 535 O O . ALA A 1 70 ? 6.658 1.228 4.566 1.00 42.00 70 ALA A O 1
ATOM 536 N N . GLU A 1 71 ? 8.111 2.491 3.393 1.00 44.31 71 GLU A N 1
ATOM 537 C CA . GLU A 1 71 ? 8.801 3.112 4.545 1.00 44.31 71 GLU A CA 1
ATOM 538 C C . GLU A 1 71 ? 7.854 3.661 5.630 1.00 44.31 71 GLU A C 1
ATOM 540 O O . GLU A 1 71 ? 8.256 3.816 6.779 1.00 44.31 71 GLU A O 1
ATOM 545 N N . ASN A 1 72 ? 6.574 3.870 5.299 1.00 49.50 72 ASN A N 1
ATOM 546 C CA . ASN A 1 72 ? 5.574 4.464 6.176 1.00 49.50 72 ASN A CA 1
ATOM 547 C C . ASN A 1 72 ? 4.300 3.618 6.397 1.00 49.50 72 ASN A C 1
ATOM 549 O O . ASN A 1 72 ? 3.379 4.124 7.030 1.00 49.50 72 ASN A O 1
ATOM 553 N N . SER A 1 73 ? 4.213 2.358 5.924 1.00 54.72 73 SER A N 1
ATOM 554 C CA . SER A 1 73 ? 2.998 1.533 6.106 1.00 54.72 73 SER A CA 1
ATOM 555 C C . SER A 1 73 ? 3.184 0.260 6.909 1.00 54.72 73 SER A C 1
ATOM 557 O O . SER A 1 73 ? 3.978 -0.616 6.570 1.00 54.72 73 SER A O 1
ATOM 559 N N . ARG A 1 74 ? 2.363 0.127 7.958 1.00 64.88 74 ARG A N 1
ATOM 560 C CA . ARG A 1 74 ? 2.229 -1.099 8.760 1.00 64.88 74 ARG A CA 1
ATOM 561 C C . ARG A 1 74 ? 1.163 -2.055 8.214 1.00 64.88 74 ARG A C 1
ATOM 563 O O . ARG A 1 74 ? 0.994 -3.132 8.784 1.00 64.88 74 ARG A O 1
ATOM 570 N N . LEU A 1 75 ? 0.452 -1.684 7.144 1.00 71.69 75 LEU A N 1
ATOM 571 C CA . LEU A 1 75 ? -0.633 -2.469 6.551 1.00 71.69 75 LEU A CA 1
ATOM 572 C C . LEU A 1 75 ? -0.266 -2.966 5.147 1.00 71.69 75 LEU A C 1
ATOM 574 O O . LEU A 1 75 ? 0.357 -2.266 4.354 1.00 71.69 75 LEU A O 1
ATOM 578 N N . CYS A 1 76 ? -0.673 -4.192 4.826 1.00 70.06 76 CYS A N 1
ATOM 579 C CA . CYS A 1 76 ? -0.459 -4.816 3.523 1.00 70.06 76 CYS A CA 1
ATOM 580 C C . CYS A 1 76 ? -1.773 -4.926 2.735 1.00 70.06 76 CYS A C 1
ATOM 582 O O . CYS A 1 76 ? -2.484 -5.920 2.869 1.00 70.06 76 CYS A O 1
ATOM 584 N N . GLY A 1 77 ? -2.057 -3.950 1.867 1.00 72.62 77 GLY A N 1
ATOM 585 C CA . GLY A 1 77 ? -3.254 -3.907 1.003 1.00 72.62 77 GLY A CA 1
ATOM 586 C C . GLY A 1 77 ? -3.259 -4.886 -0.186 1.00 72.62 77 GLY A C 1
ATOM 587 O O . GLY A 1 77 ? -4.031 -4.726 -1.122 1.00 72.62 77 GLY A O 1
ATOM 588 N N . GLY A 1 78 ? -2.392 -5.903 -0.190 1.00 76.19 78 GLY A N 1
ATOM 589 C CA . GLY A 1 78 ? -2.294 -6.903 -1.260 1.00 76.19 78 GLY A CA 1
ATOM 590 C C . GLY A 1 78 ? -0.913 -6.960 -1.911 1.00 76.19 78 GLY A C 1
ATOM 591 O O . GLY A 1 78 ? 0.075 -6.448 -1.376 1.00 76.19 78 GLY A O 1
ATOM 592 N N . LYS A 1 79 ? -0.830 -7.626 -3.065 1.00 82.12 79 LYS A N 1
ATOM 593 C CA . LYS A 1 79 ? 0.397 -7.745 -3.866 1.00 82.12 79 LYS A CA 1
ATOM 594 C C . LYS A 1 79 ? 0.334 -6.801 -5.058 1.00 82.12 79 LYS A C 1
ATOM 596 O O . LYS A 1 79 ? -0.724 -6.607 -5.644 1.00 82.12 79 LYS A O 1
ATOM 601 N N . SER A 1 80 ? 1.470 -6.257 -5.471 1.00 84.62 80 SER A N 1
ATOM 602 C CA . SER A 1 80 ? 1.577 -5.500 -6.716 1.00 84.62 80 SER A CA 1
ATOM 603 C C . SER A 1 80 ? 1.991 -6.411 -7.872 1.00 84.62 80 SER A C 1
ATOM 605 O O . SER A 1 80 ? 2.855 -7.276 -7.732 1.00 84.62 80 SER A O 1
ATOM 607 N N . LYS A 1 81 ? 1.385 -6.200 -9.040 1.00 89.62 81 LYS A N 1
ATOM 608 C CA . LYS A 1 81 ? 1.785 -6.807 -10.310 1.00 89.62 81 LYS A CA 1
ATOM 609 C C . LYS A 1 81 ? 1.969 -5.706 -11.347 1.00 89.62 81 LYS A C 1
ATOM 611 O O . LYS A 1 81 ? 1.078 -4.881 -11.519 1.00 89.62 81 LYS A O 1
ATOM 616 N N . VAL A 1 82 ? 3.099 -5.693 -12.049 1.00 91.81 82 VAL A N 1
ATOM 617 C CA . VAL A 1 82 ? 3.299 -4.778 -13.183 1.00 91.81 82 VAL A CA 1
ATOM 618 C C . VAL A 1 82 ? 2.388 -5.210 -14.331 1.00 91.81 82 VAL A C 1
ATOM 620 O O . VAL A 1 82 ? 2.337 -6.393 -14.673 1.00 91.81 82 VAL A O 1
ATOM 623 N N . VAL A 1 83 ? 1.646 -4.256 -14.887 1.00 93.88 83 VAL A N 1
ATOM 624 C CA . VAL A 1 83 ? 0.782 -4.455 -16.057 1.00 93.88 83 VAL A CA 1
ATOM 625 C C . VAL A 1 83 ? 1.517 -4.018 -17.314 1.00 93.88 83 VAL A C 1
ATOM 627 O O . VAL A 1 83 ? 1.589 -4.778 -18.274 1.00 93.88 83 VAL A O 1
ATOM 630 N N . GLU A 1 84 ? 2.087 -2.817 -17.287 1.00 94.75 84 GLU A N 1
ATOM 631 C CA . GLU A 1 84 ? 2.717 -2.192 -18.447 1.00 94.75 84 GLU A CA 1
ATOM 632 C C . GLU A 1 84 ? 3.870 -1.288 -18.009 1.00 94.75 84 GLU A C 1
ATOM 634 O O . GLU A 1 84 ? 3.768 -0.600 -16.995 1.00 94.75 84 GLU A O 1
ATOM 639 N N . ILE A 1 85 ? 4.955 -1.263 -18.786 1.00 94.56 85 ILE A N 1
ATOM 640 C CA . ILE A 1 85 ? 6.014 -0.256 -18.657 1.00 94.56 85 ILE A CA 1
ATOM 641 C C . ILE A 1 85 ? 5.628 0.930 -19.538 1.00 94.56 85 ILE A C 1
ATOM 643 O O . ILE A 1 85 ? 5.538 0.792 -20.753 1.00 94.56 85 ILE A O 1
ATOM 647 N N . THR A 1 86 ? 5.412 2.092 -18.927 1.00 94.50 86 THR A N 1
ATOM 648 C CA . THR A 1 86 ? 4.935 3.297 -19.620 1.00 94.50 86 THR A CA 1
ATOM 649 C C . THR A 1 86 ? 6.073 4.193 -20.095 1.00 94.50 86 THR A C 1
ATOM 651 O O . THR A 1 86 ? 5.906 4.945 -21.051 1.00 94.50 86 THR A O 1
ATOM 654 N N . SER A 1 87 ? 7.235 4.135 -19.442 1.00 92.19 87 SER A N 1
ATOM 655 C CA . SER A 1 87 ? 8.436 4.841 -19.887 1.00 92.19 87 SER A CA 1
ATOM 656 C C . SER A 1 87 ? 9.692 4.203 -19.307 1.00 92.19 87 SER A C 1
ATOM 658 O O . SER A 1 87 ? 9.740 3.876 -18.122 1.00 92.19 87 SER A O 1
ATOM 660 N N . ALA A 1 88 ? 10.716 4.061 -20.139 1.00 89.94 88 ALA A N 1
ATOM 661 C CA . ALA A 1 88 ? 12.065 3.698 -19.733 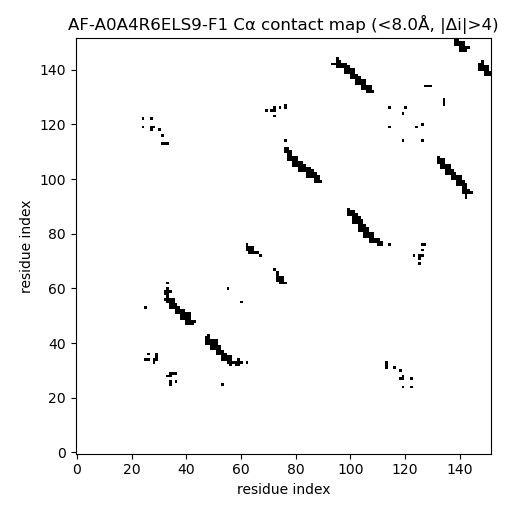1.00 89.94 88 ALA A CA 1
ATOM 662 C C . ALA A 1 88 ? 13.035 4.402 -20.686 1.00 89.94 88 ALA A C 1
ATOM 664 O O . ALA A 1 88 ? 13.160 4.012 -21.847 1.00 89.94 88 ALA A O 1
ATOM 665 N N . ILE A 1 89 ? 13.675 5.472 -20.218 1.00 85.81 89 ILE A N 1
ATOM 666 C CA . ILE A 1 89 ? 14.616 6.248 -21.031 1.00 85.81 89 ILE A CA 1
ATOM 667 C C . ILE A 1 89 ? 16.024 5.907 -20.562 1.00 85.81 89 ILE A C 1
ATOM 669 O O . ILE A 1 89 ? 16.411 6.238 -19.442 1.00 85.81 89 ILE A O 1
ATOM 673 N N . ALA A 1 90 ? 16.772 5.231 -21.429 1.00 82.44 90 ALA A N 1
ATOM 674 C CA . ALA A 1 90 ? 18.177 4.933 -21.210 1.00 82.44 90 ALA A CA 1
ATOM 675 C C . ALA A 1 90 ? 19.069 5.935 -21.963 1.00 82.44 90 ALA A C 1
ATOM 677 O O . ALA A 1 90 ? 18.672 6.418 -23.026 1.00 82.44 90 ALA A O 1
ATOM 678 N N . PRO A 1 91 ? 20.262 6.253 -21.433 1.00 85.00 91 PRO A N 1
ATOM 679 C CA . PRO A 1 91 ? 21.264 7.017 -22.171 1.00 85.00 91 PRO A CA 1
ATOM 680 C C . PRO A 1 91 ? 21.792 6.227 -23.381 1.00 85.00 91 PRO A C 1
ATOM 682 O O . PRO A 1 91 ? 21.776 4.997 -23.380 1.00 85.00 91 PRO A O 1
ATOM 685 N N . ASP A 1 92 ? 22.328 6.933 -24.382 1.00 84.38 92 ASP A N 1
ATOM 686 C CA . ASP A 1 92 ? 22.839 6.342 -25.636 1.00 84.38 92 ASP A CA 1
ATOM 687 C C . ASP A 1 92 ? 23.946 5.296 -25.422 1.00 84.38 92 ASP A C 1
ATOM 689 O O . ASP A 1 92 ? 24.136 4.390 -26.235 1.00 84.38 92 ASP A O 1
ATOM 693 N N . LYS A 1 93 ? 24.693 5.420 -24.319 1.00 86.94 93 LYS A N 1
ATOM 694 C CA . LYS A 1 93 ? 25.656 4.422 -23.852 1.00 86.94 93 LYS A CA 1
ATOM 695 C C . LYS A 1 93 ? 25.258 3.955 -22.464 1.00 86.94 93 LYS A C 1
ATOM 697 O O . LYS A 1 93 ? 25.146 4.764 -21.546 1.00 86.94 93 LYS A O 1
ATOM 702 N N . VAL A 1 94 ? 25.089 2.645 -22.324 1.00 89.56 94 VAL A N 1
ATOM 703 C CA . VAL A 1 94 ? 24.741 1.993 -21.063 1.00 89.56 94 VAL A CA 1
ATOM 704 C C . VAL A 1 94 ? 25.905 1.106 -20.634 1.00 89.56 94 VAL A C 1
ATOM 706 O O . VAL A 1 94 ? 26.286 0.179 -21.345 1.00 89.56 94 VAL A O 1
ATOM 709 N N . GLU A 1 95 ? 26.457 1.387 -19.459 1.00 93.75 95 GLU A N 1
ATOM 710 C CA . GLU A 1 95 ? 27.535 0.617 -18.830 1.00 93.75 95 GLU A CA 1
ATOM 711 C C . GLU A 1 95 ? 27.072 0.029 -17.487 1.00 93.75 95 GLU A C 1
ATOM 713 O O . GLU A 1 95 ? 26.082 0.481 -16.903 1.00 93.75 95 GLU A O 1
ATOM 718 N N . ILE A 1 96 ? 27.772 -0.983 -16.967 1.00 93.94 96 ILE A N 1
ATOM 719 C CA . ILE A 1 96 ? 27.505 -1.508 -15.617 1.00 93.94 96 ILE A CA 1
ATOM 720 C C . ILE A 1 96 ? 27.585 -0.357 -14.598 1.00 93.94 96 ILE A C 1
ATOM 722 O O . ILE A 1 96 ? 28.548 0.402 -14.587 1.00 93.94 96 ILE A O 1
ATOM 726 N N . GLY A 1 97 ? 26.572 -0.242 -13.741 1.00 91.69 97 GLY A N 1
ATOM 727 C CA . GLY A 1 97 ? 26.368 0.862 -12.800 1.00 91.69 97 GLY A CA 1
ATOM 728 C C . GLY A 1 97 ? 25.385 1.929 -13.294 1.00 91.69 97 GLY A C 1
ATOM 729 O O . GLY A 1 97 ? 24.9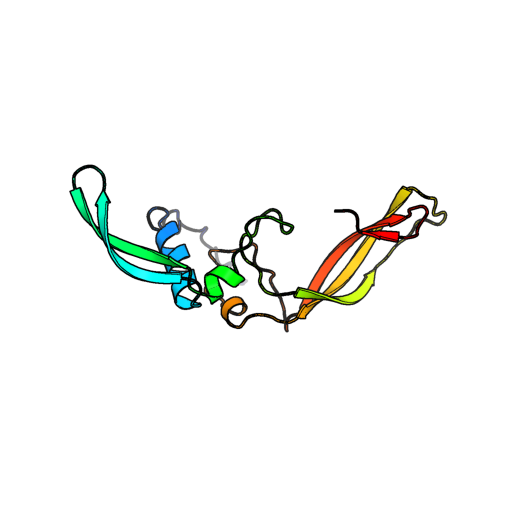00 2.727 -12.491 1.00 91.69 97 GLY A O 1
ATOM 730 N N . THR A 1 98 ? 25.025 1.926 -14.583 1.00 93.50 98 THR A N 1
ATOM 731 C CA . THR A 1 98 ? 24.006 2.838 -15.130 1.00 93.50 98 THR A CA 1
ATOM 732 C C . THR A 1 98 ? 22.669 2.601 -14.443 1.00 93.50 98 THR A C 1
ATOM 734 O O . THR A 1 98 ? 22.206 1.465 -14.381 1.00 93.50 98 THR A O 1
ATOM 737 N N . SER A 1 99 ? 22.038 3.669 -13.955 1.00 93.62 99 SER A N 1
ATOM 738 C CA . SER A 1 99 ? 20.710 3.607 -13.343 1.00 93.62 99 SER A CA 1
ATOM 739 C C . SER A 1 99 ? 19.708 4.401 -14.164 1.00 93.62 99 SER A C 1
ATOM 741 O O . SER A 1 99 ? 19.997 5.527 -14.568 1.00 93.62 99 SER A O 1
ATOM 743 N N . ILE A 1 100 ? 18.539 3.816 -14.411 1.00 93.56 100 ILE A N 1
ATOM 744 C CA . ILE A 1 100 ? 17.449 4.461 -15.144 1.00 93.56 100 ILE A CA 1
ATOM 745 C C . ILE A 1 100 ? 16.161 4.396 -14.332 1.00 93.56 100 ILE A C 1
ATOM 747 O O . ILE A 1 100 ? 15.920 3.447 -13.583 1.00 93.56 100 ILE A O 1
ATOM 751 N N . GLU A 1 101 ? 15.322 5.411 -14.502 1.00 93.50 101 GLU A N 1
ATOM 752 C CA . GLU A 1 101 ? 13.961 5.399 -13.985 1.00 93.50 101 GLU A CA 1
ATOM 753 C C . GLU A 1 101 ? 13.059 4.640 -14.964 1.00 93.50 101 GLU A C 1
ATOM 755 O O . GLU A 1 101 ? 12.968 4.986 -16.144 1.00 93.50 101 GLU A O 1
ATOM 760 N N . VAL A 1 102 ? 12.376 3.613 -14.465 1.00 94.06 102 VAL A N 1
ATOM 761 C CA . VAL A 1 102 ? 11.363 2.862 -15.210 1.00 94.06 102 VAL A CA 1
ATOM 762 C C . VAL A 1 102 ? 10.006 3.175 -14.610 1.00 94.06 102 VAL A C 1
ATOM 764 O O . VAL A 1 102 ? 9.708 2.781 -13.482 1.00 94.06 102 VAL A O 1
ATOM 767 N N . ARG A 1 103 ? 9.172 3.874 -15.377 1.00 94.44 103 ARG A N 1
ATOM 768 C CA . ARG A 1 103 ? 7.777 4.161 -15.038 1.00 94.44 103 ARG A CA 1
ATOM 769 C C . ARG A 1 103 ? 6.886 3.039 -15.538 1.00 94.44 103 ARG A C 1
ATOM 771 O O . ARG A 1 103 ? 7.078 2.522 -16.638 1.00 94.44 103 ARG A O 1
ATOM 778 N N . TYR A 1 104 ? 5.899 2.674 -14.735 1.00 93.06 104 TYR A N 1
ATOM 779 C CA . TYR A 1 104 ? 4.996 1.579 -15.043 1.00 93.06 104 TYR A CA 1
ATOM 780 C C . TYR A 1 104 ? 3.592 1.822 -14.496 1.00 93.06 104 TYR A C 1
ATOM 782 O O . TYR A 1 104 ? 3.385 2.535 -13.510 1.00 93.06 104 TYR A O 1
ATOM 790 N N . THR A 1 105 ? 2.629 1.166 -15.1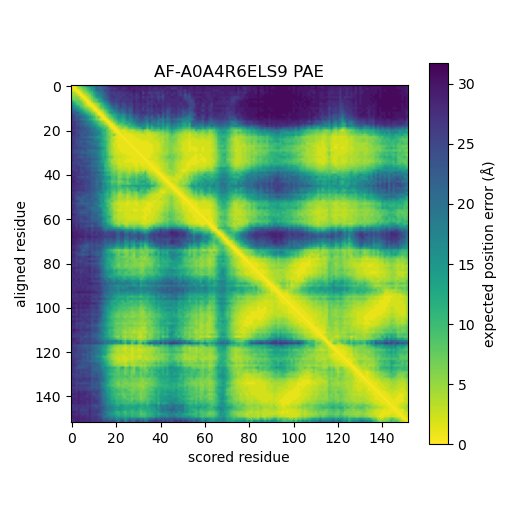30 1.00 93.62 105 THR A N 1
ATOM 791 C CA . THR A 1 105 ? 1.299 0.945 -14.576 1.00 93.62 105 THR A CA 1
ATOM 792 C C . THR A 1 105 ? 1.292 -0.417 -13.894 1.00 93.62 105 THR A C 1
ATOM 794 O O . THR A 1 105 ? 1.631 -1.446 -14.483 1.00 93.62 105 THR A O 1
ATOM 797 N N . GLY A 1 106 ? 0.955 -0.418 -12.611 1.00 90.69 106 GLY A N 1
ATOM 798 C CA . GLY A 1 106 ? 0.781 -1.604 -11.790 1.00 90.69 106 GLY A CA 1
ATOM 799 C C . GLY A 1 106 ? -0.689 -1.861 -11.491 1.00 90.69 106 GLY A C 1
ATOM 800 O O . GLY A 1 106 ? -1.538 -0.981 -11.623 1.00 90.69 106 GLY A O 1
ATOM 801 N N . LYS A 1 107 ? -0.984 -3.082 -11.054 1.00 89.44 107 LYS A N 1
ATOM 802 C CA . LYS A 1 107 ? -2.280 -3.495 -10.530 1.00 89.44 107 LYS A CA 1
ATOM 803 C C . LYS A 1 107 ? -2.099 -4.193 -9.190 1.00 89.44 107 LYS A C 1
ATOM 805 O O . LYS A 1 107 ? -1.192 -5.013 -9.037 1.00 89.44 107 LYS A O 1
ATOM 810 N N . VAL A 1 108 ? -2.962 -3.881 -8.232 1.00 85.50 108 VAL A N 1
ATOM 811 C CA . VAL A 1 108 ? -3.058 -4.621 -6.975 1.00 85.50 108 VAL A CA 1
ATOM 812 C C . VAL A 1 108 ? -3.808 -5.927 -7.237 1.00 85.50 108 VAL A C 1
ATOM 814 O O . VAL A 1 108 ? -4.892 -5.941 -7.816 1.00 85.50 108 VAL A O 1
ATOM 817 N N . VAL A 1 109 ? -3.198 -7.039 -6.850 1.00 86.19 109 VAL A N 1
ATOM 818 C CA . VAL A 1 109 ? -3.771 -8.386 -6.896 1.00 86.19 109 VAL A CA 1
ATOM 819 C C . VAL A 1 109 ? -3.851 -8.944 -5.480 1.00 86.19 109 VAL A C 1
ATOM 821 O O . VAL A 1 109 ? -3.119 -8.506 -4.591 1.00 86.19 109 VAL A O 1
ATOM 824 N N . ASP A 1 110 ? -4.749 -9.906 -5.266 1.00 84.44 110 ASP A N 1
ATOM 825 C CA . ASP A 1 110 ? -5.064 -10.444 -3.936 1.00 84.44 110 ASP A CA 1
ATOM 826 C C . ASP A 1 110 ? -5.441 -9.335 -2.934 1.00 84.44 110 ASP A C 1
ATOM 828 O O . ASP A 1 110 ? -5.060 -9.378 -1.762 1.00 84.44 110 ASP A O 1
ATOM 832 N N . ARG A 1 111 ? -6.153 -8.304 -3.415 1.00 79.88 111 ARG A N 1
ATOM 833 C CA . ARG A 1 111 ? -6.584 -7.181 -2.587 1.00 79.88 111 ARG A CA 1
ATOM 834 C C . ARG A 1 111 ? -7.584 -7.681 -1.546 1.00 79.88 111 ARG A C 1
ATOM 836 O O . ARG A 1 111 ? -8.615 -8.247 -1.919 1.00 79.88 111 ARG A O 1
ATOM 843 N N . PRO A 1 112 ? -7.300 -7.518 -0.249 1.00 79.00 112 PRO A N 1
ATOM 844 C CA . PRO A 1 112 ? -8.226 -7.955 0.772 1.00 79.00 112 PRO A CA 1
ATOM 845 C C . PRO A 1 112 ? -9.426 -7.001 0.823 1.00 79.00 112 PRO A C 1
ATOM 847 O O . PRO A 1 112 ? -9.281 -5.800 0.616 1.00 79.00 112 PRO A O 1
ATOM 850 N N . GLY A 1 113 ? -10.612 -7.526 1.141 1.00 78.19 113 GLY A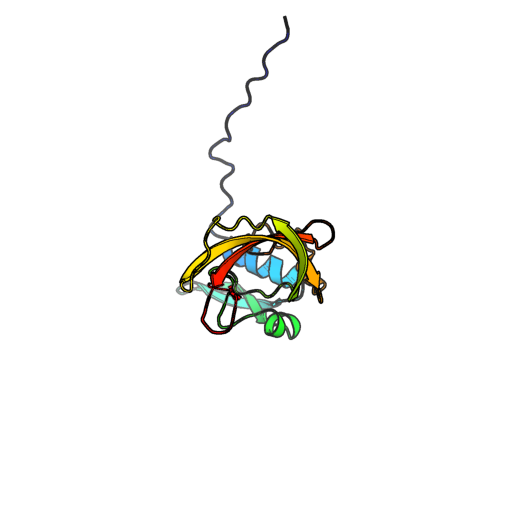 N 1
ATOM 851 C CA . GLY A 1 113 ? -11.854 -6.740 1.116 1.00 78.19 113 GLY A CA 1
ATOM 852 C C . GLY A 1 113 ? -11.872 -5.518 2.046 1.00 78.19 113 GLY A C 1
ATOM 853 O O . GLY A 1 113 ? -12.639 -4.596 1.808 1.00 78.19 113 GLY A O 1
ATOM 854 N N . TRP A 1 114 ? -11.005 -5.478 3.065 1.00 77.81 114 TRP A N 1
ATOM 855 C CA . TRP A 1 114 ? -10.866 -4.337 3.977 1.00 77.81 114 TRP A CA 1
ATOM 856 C C . TRP A 1 114 ? -10.142 -3.130 3.350 1.00 77.81 114 TRP A C 1
ATOM 858 O O . TRP A 1 114 ? -10.261 -2.015 3.855 1.00 77.81 114 TRP A O 1
ATOM 868 N N . ASP A 1 115 ? -9.375 -3.334 2.272 1.00 74.50 115 ASP A N 1
ATOM 869 C CA . ASP A 1 115 ? -8.510 -2.312 1.660 1.00 74.50 115 ASP A CA 1
ATOM 870 C C . ASP A 1 115 ? -9.252 -1.401 0.663 1.00 74.50 115 ASP A C 1
ATOM 872 O O . ASP A 1 115 ? -8.689 -0.433 0.152 1.00 74.50 115 ASP A O 1
ATOM 876 N N . ASP A 1 116 ? -10.530 -1.666 0.387 1.00 66.75 116 ASP A N 1
ATOM 877 C CA . ASP A 1 116 ? -11.374 -0.823 -0.476 1.00 66.75 116 ASP A CA 1
ATOM 878 C C . ASP A 1 116 ? -12.107 0.291 0.296 1.00 66.75 116 ASP A C 1
ATOM 880 O O . ASP A 1 116 ? -12.920 1.048 -0.237 1.00 66.75 116 ASP A O 1
ATOM 884 N N . GLU A 1 117 ? -11.837 0.435 1.591 1.00 62.31 117 GLU A N 1
ATOM 885 C CA . GLU A 1 117 ? -12.654 1.310 2.414 1.00 62.31 117 GLU A CA 1
ATOM 886 C C . GLU A 1 117 ? -12.155 2.758 2.417 1.00 62.31 117 GLU A C 1
ATOM 888 O O . GLU A 1 117 ? -11.118 3.110 2.989 1.00 62.31 117 GLU A O 1
ATOM 893 N N . ALA A 1 118 ? -12.995 3.652 1.885 1.00 65.88 118 ALA A N 1
ATOM 894 C CA . ALA A 1 118 ? -12.879 5.104 2.057 1.00 65.88 118 ALA A CA 1
ATOM 895 C C . ALA A 1 118 ? -12.735 5.527 3.538 1.00 65.88 118 ALA A C 1
ATOM 897 O O . ALA A 1 118 ? -12.283 6.633 3.827 1.00 65.88 118 ALA A O 1
ATOM 898 N N . VAL A 1 119 ? -13.096 4.638 4.469 1.00 76.62 119 VAL A N 1
ATOM 899 C CA . VAL A 1 119 ? -12.978 4.780 5.924 1.00 76.62 119 VAL A CA 1
ATOM 900 C C . VAL A 1 119 ? -11.521 4.822 6.401 1.00 76.62 119 VAL A C 1
ATOM 902 O O . VAL A 1 119 ? -11.242 5.499 7.390 1.00 76.62 119 VAL A O 1
ATOM 905 N N . LEU A 1 120 ? -10.591 4.139 5.721 1.00 78.50 120 LEU A N 1
ATOM 906 C CA . LEU A 1 120 ? -9.189 4.058 6.149 1.00 78.50 120 LEU A CA 1
ATOM 907 C C . LEU A 1 120 ? -8.339 5.218 5.626 1.00 78.50 120 LEU A C 1
ATOM 909 O O . LEU A 1 120 ? -7.465 5.697 6.345 1.00 78.50 120 LEU A O 1
ATOM 913 N N . ARG A 1 121 ? -8.622 5.732 4.423 1.00 75.44 121 ARG A N 1
ATOM 914 C CA . ARG A 1 121 ? -7.825 6.796 3.776 1.00 75.44 121 ARG A CA 1
ATOM 915 C C . ARG A 1 121 ? -7.560 8.042 4.644 1.00 75.44 121 ARG A C 1
ATOM 917 O O . ARG A 1 121 ? -6.450 8.560 4.566 1.00 75.44 121 ARG A O 1
ATOM 924 N N . PRO A 1 122 ? -8.500 8.536 5.480 1.00 79.81 122 PRO A N 1
ATOM 925 C CA . PRO A 1 122 ? -8.243 9.690 6.349 1.00 79.81 122 PRO A CA 1
ATOM 926 C C . PRO A 1 122 ? -7.210 9.435 7.457 1.00 79.81 122 PRO A C 1
ATOM 928 O O . PRO A 1 122 ? -6.676 10.387 8.024 1.00 79.81 122 PRO A O 1
ATOM 931 N N . PHE A 1 123 ? -6.972 8.167 7.803 1.00 78.56 123 PHE A N 1
ATOM 932 C CA . PHE A 1 123 ? -6.117 7.759 8.921 1.00 78.56 123 PHE A CA 1
ATOM 933 C C . PHE A 1 123 ? -4.871 6.983 8.487 1.00 78.56 123 PHE A C 1
ATOM 935 O O . PHE A 1 123 ? -3.919 6.902 9.258 1.00 78.56 123 PHE A O 1
ATOM 942 N N . PHE A 1 124 ? -4.894 6.417 7.280 1.00 76.19 124 PHE A N 1
ATOM 943 C CA . PHE A 1 124 ? -3.828 5.606 6.700 1.00 76.19 124 PHE A CA 1
ATOM 944 C C . PHE A 1 124 ? -3.517 6.106 5.276 1.00 76.19 124 PHE A C 1
ATOM 946 O O . PHE A 1 124 ? -3.842 5.428 4.294 1.00 76.19 124 PHE A O 1
ATOM 953 N N . PRO A 1 125 ? -2.966 7.331 5.130 1.00 71.94 125 PRO A N 1
ATOM 954 C CA . PRO A 1 125 ? -2.633 7.918 3.827 1.00 71.94 125 PRO A CA 1
ATOM 955 C C . PRO A 1 125 ? -1.591 7.111 3.040 1.00 71.94 125 PRO A C 1
ATOM 957 O O . PRO A 1 125 ? -1.438 7.303 1.838 1.00 71.94 125 PRO A O 1
ATOM 960 N N . GLU A 1 126 ? -0.872 6.217 3.709 1.00 67.00 126 GLU A N 1
ATOM 961 C CA . GLU A 1 126 ? 0.090 5.302 3.113 1.00 67.00 126 GLU A CA 1
ATOM 962 C C . GLU A 1 126 ? -0.543 4.135 2.338 1.00 67.00 126 GLU A C 1
ATOM 964 O O . GLU A 1 126 ? 0.171 3.398 1.656 1.00 67.00 126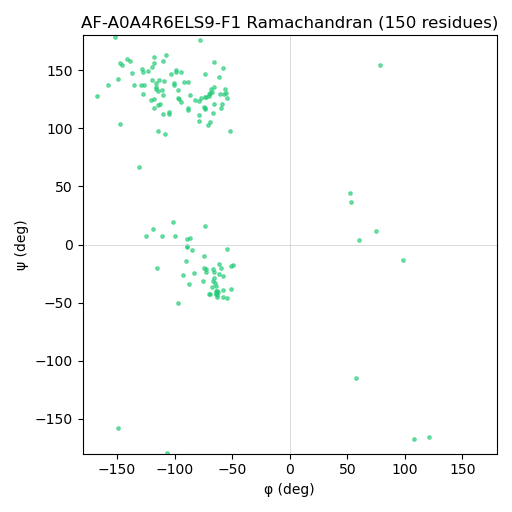 GLU A O 1
ATOM 969 N N . LEU A 1 127 ? -1.863 3.937 2.442 1.00 73.25 127 LEU A N 1
ATOM 970 C CA . LEU A 1 127 ? -2.570 2.980 1.599 1.00 73.25 127 LEU A CA 1
ATOM 971 C C . LEU A 1 127 ? -2.552 3.465 0.147 1.00 73.25 127 LEU A C 1
ATOM 973 O O . LEU A 1 127 ? -2.866 4.619 -0.155 1.00 73.25 127 LEU A O 1
ATOM 977 N N . LEU A 1 128 ? -2.190 2.562 -0.765 1.00 71.81 128 LEU A N 1
ATOM 978 C CA . LEU A 1 128 ? -2.111 2.853 -2.193 1.00 71.81 128 LEU A CA 1
ATOM 979 C C . LEU A 1 128 ? -3.477 3.308 -2.718 1.00 71.81 128 LEU A C 1
ATOM 981 O O . LEU A 1 128 ? -4.449 2.555 -2.732 1.00 71.81 128 LEU A O 1
ATOM 985 N N . SER A 1 129 ? -3.537 4.546 -3.208 1.00 71.62 129 SER A N 1
ATOM 986 C CA . SER A 1 129 ? -4.697 5.017 -3.957 1.00 71.62 129 SER A CA 1
ATOM 987 C C . SER A 1 129 ? -4.690 4.372 -5.337 1.00 71.62 129 SER A C 1
ATOM 989 O O . SER A 1 129 ? -3.777 4.589 -6.136 1.00 71.62 129 SER A O 1
ATOM 991 N N . THR A 1 130 ? -5.715 3.577 -5.617 1.00 74.44 130 THR A N 1
ATOM 992 C CA . THR A 1 130 ? -5.888 2.888 -6.893 1.00 74.44 130 THR A CA 1
ATOM 993 C C . THR A 1 130 ? -7.183 3.319 -7.571 1.00 74.44 130 THR A C 1
ATOM 995 O O . THR A 1 130 ? -8.152 3.719 -6.920 1.00 74.44 130 THR A O 1
ATOM 998 N N . THR A 1 131 ? -7.205 3.233 -8.900 1.00 78.62 131 THR A N 1
ATOM 999 C CA . THR A 1 131 ? -8.422 3.339 -9.716 1.00 78.62 131 THR A CA 1
ATOM 1000 C C . THR A 1 131 ? -8.598 2.020 -10.455 1.00 78.62 131 THR A C 1
ATOM 1002 O O . THR A 1 131 ? -7.728 1.646 -11.237 1.00 78.62 131 THR A O 1
ATOM 1005 N N . ASN A 1 132 ? -9.688 1.291 -10.194 1.00 82.38 132 ASN A N 1
ATOM 1006 C CA . ASN A 1 132 ? -9.892 -0.076 -10.706 1.00 82.38 132 ASN A CA 1
ATOM 1007 C C . ASN A 1 132 ? -8.696 -1.007 -10.401 1.00 82.38 132 ASN A C 1
ATOM 1009 O O . ASN A 1 132 ? -8.195 -1.706 -11.286 1.00 82.38 132 ASN A O 1
ATOM 1013 N N . ASP A 1 133 ? -8.194 -0.936 -9.163 1.00 82.69 133 ASP A N 1
ATOM 1014 C CA . ASP A 1 133 ? -6.978 -1.596 -8.659 1.00 82.69 133 ASP A CA 1
ATOM 1015 C C . ASP A 1 133 ? -5.671 -1.217 -9.364 1.00 82.69 133 ASP A C 1
ATOM 1017 O O . ASP A 1 133 ? -4.619 -1.759 -9.031 1.00 82.69 133 ASP A O 1
ATOM 1021 N N . GLN A 1 134 ? -5.697 -0.281 -10.309 1.00 86.44 134 GLN A N 1
ATOM 1022 C CA . GLN A 1 134 ? -4.509 0.169 -11.020 1.00 86.44 134 GLN A CA 1
ATOM 1023 C C . GLN A 1 134 ? -3.899 1.409 -10.378 1.00 86.44 134 GLN A C 1
ATOM 1025 O O . GLN A 1 134 ? -4.599 2.258 -9.818 1.00 86.44 134 GLN A O 1
ATOM 1030 N N . PHE A 1 135 ? -2.580 1.510 -10.484 1.00 86.00 135 PHE A N 1
ATOM 1031 C CA . PHE A 1 135 ? -1.794 2.639 -10.011 1.00 86.00 135 PHE A CA 1
ATOM 1032 C C . PHE A 1 135 ? -0.605 2.880 -10.942 1.00 86.00 135 PHE A C 1
ATOM 1034 O O . PHE A 1 135 ? -0.116 1.960 -11.594 1.00 86.00 135 PHE A O 1
ATOM 1041 N N . ASN A 1 136 ? -0.117 4.115 -10.976 1.00 89.56 136 ASN A N 1
ATOM 1042 C CA . ASN A 1 136 ? 1.125 4.457 -11.662 1.00 89.56 136 ASN A CA 1
ATOM 1043 C C . ASN A 1 136 ? 2.241 4.569 -10.633 1.00 89.56 136 ASN A C 1
ATOM 1045 O O . ASN A 1 136 ? 2.037 5.144 -9.564 1.00 89.56 136 ASN A O 1
ATOM 1049 N N . ASN A 1 137 ? 3.408 4.024 -10.950 1.00 88.75 137 ASN A N 1
ATOM 1050 C CA . ASN A 1 137 ? 4.577 4.113 -10.089 1.00 88.75 137 ASN A CA 1
ATOM 1051 C C . ASN A 1 137 ? 5.859 4.050 -10.930 1.00 88.75 137 ASN A C 1
ATOM 1053 O O . ASN A 1 137 ? 5.811 3.934 -12.157 1.00 88.75 137 ASN A O 1
ATOM 1057 N N . TYR A 1 138 ? 7.007 4.147 -10.277 1.00 90.50 138 TYR A N 1
ATOM 1058 C CA . TYR A 1 138 ? 8.303 3.976 -10.903 1.00 90.50 138 TYR A CA 1
ATOM 1059 C C . TYR A 1 138 ? 9.235 3.176 -9.998 1.00 90.50 138 TYR A C 1
ATOM 1061 O O . TYR A 1 138 ? 9.026 3.086 -8.792 1.00 90.50 138 TYR A O 1
ATOM 1069 N N . ASN A 1 139 ? 10.249 2.572 -10.603 1.00 91.25 139 ASN A N 1
ATOM 1070 C CA . ASN A 1 139 ? 11.390 1.999 -9.903 1.00 91.25 139 ASN A CA 1
ATOM 1071 C C . ASN A 1 139 ? 12.667 2.547 -10.531 1.00 91.25 139 ASN A C 1
ATOM 1073 O O . ASN A 1 139 ? 12.705 2.819 -11.734 1.00 91.25 139 ASN A O 1
ATOM 1077 N N . ILE A 1 140 ? 13.722 2.650 -9.731 1.00 92.50 140 ILE A N 1
ATOM 1078 C CA . ILE A 1 140 ? 15.072 2.802 -10.260 1.00 92.50 140 ILE A CA 1
ATOM 1079 C C . ILE A 1 140 ? 15.604 1.396 -10.516 1.00 92.50 140 ILE A C 1
ATOM 1081 O O . ILE A 1 140 ? 15.526 0.522 -9.651 1.00 92.50 140 ILE A O 1
ATOM 1085 N N . VAL A 1 141 ? 16.112 1.163 -11.721 1.00 93.69 141 VAL A N 1
ATOM 1086 C CA . VAL A 1 141 ? 16.817 -0.075 -12.051 1.00 93.69 141 VAL A CA 1
ATOM 1087 C C . VAL A 1 141 ? 18.257 0.246 -12.396 1.00 93.69 141 VAL A C 1
ATOM 1089 O O . VAL A 1 141 ? 18.527 1.192 -13.135 1.00 93.69 141 VAL A O 1
ATOM 1092 N N . THR A 1 142 ? 19.180 -0.545 -11.865 1.00 94.06 142 THR A N 1
ATOM 1093 C CA . THR A 1 142 ? 20.616 -0.406 -12.106 1.00 94.06 142 THR A CA 1
ATOM 1094 C C . THR A 1 142 ? 21.108 -1.586 -12.932 1.00 94.06 142 THR A C 1
ATOM 1096 O O . THR A 1 142 ? 20.785 -2.737 -12.638 1.00 94.06 142 THR A O 1
ATOM 1099 N N . LEU A 1 143 ? 21.889 -1.318 -13.978 1.00 94.19 143 LEU A N 1
ATOM 1100 C CA . LEU A 1 143 ? 22.535 -2.363 -14.759 1.00 94.19 143 LEU A CA 1
ATOM 1101 C C . LEU A 1 143 ? 23.698 -2.946 -13.955 1.00 94.19 143 LEU A C 1
ATOM 1103 O O . LEU A 1 143 ? 24.671 -2.257 -13.658 1.00 94.19 143 LEU A O 1
ATOM 1107 N N . THR A 1 144 ? 23.619 -4.227 -13.630 1.00 94.62 144 THR A N 1
ATOM 1108 C CA . THR A 1 144 ? 24.685 -4.986 -12.969 1.00 94.62 144 THR A CA 1
ATOM 1109 C C . THR A 1 144 ? 25.352 -5.942 -13.960 1.00 94.62 144 THR A C 1
ATOM 1111 O O . THR A 1 144 ? 24.971 -6.014 -15.129 1.00 94.62 144 THR A O 1
ATOM 1114 N N . LYS A 1 145 ? 26.344 -6.711 -13.495 1.00 94.62 145 LYS A N 1
ATOM 1115 C CA . LYS A 1 145 ? 26.956 -7.788 -14.293 1.00 94.62 145 LYS A CA 1
ATOM 1116 C C . LYS A 1 145 ? 25.957 -8.886 -14.675 1.00 94.62 145 LYS A C 1
ATOM 1118 O O . LYS A 1 145 ? 26.145 -9.522 -15.705 1.00 94.62 145 LYS A O 1
ATOM 1123 N N . ASP A 1 146 ? 24.898 -9.053 -13.884 1.00 93.94 146 ASP A N 1
ATOM 1124 C CA . ASP A 1 146 ? 23.879 -10.092 -14.057 1.00 93.94 146 ASP A CA 1
ATOM 1125 C C . ASP A 1 146 ? 22.609 -9.560 -14.753 1.00 93.94 146 ASP A C 1
ATOM 1127 O O . ASP A 1 146 ? 21.604 -10.262 -14.860 1.00 93.94 146 ASP A O 1
ATOM 1131 N N . GLY A 1 147 ? 22.646 -8.314 -15.242 1.00 92.19 147 GLY A N 1
ATOM 1132 C CA . GLY A 1 147 ? 21.520 -7.630 -15.877 1.00 92.19 147 GLY A CA 1
ATOM 1133 C C . GLY A 1 147 ? 20.915 -6.523 -15.012 1.00 92.19 147 GLY A C 1
ATOM 1134 O O . GLY A 1 147 ? 21.511 -6.067 -14.035 1.00 92.19 147 GLY A O 1
ATOM 1135 N N . TRP A 1 148 ? 19.738 -6.041 -15.409 1.00 92.19 148 TRP A N 1
ATOM 1136 C CA . TRP A 1 148 ? 19.032 -4.967 -14.710 1.00 92.19 148 TRP A CA 1
ATOM 1137 C C . TRP A 1 148 ? 18.416 -5.463 -13.403 1.00 92.19 148 TRP A C 1
ATOM 1139 O O . TRP A 1 148 ? 17.632 -6.412 -13.401 1.00 92.19 148 TRP A O 1
ATOM 1149 N N . THR A 1 149 ? 18.718 -4.782 -12.304 1.00 94.19 149 THR A N 1
ATOM 1150 C CA . THR A 1 149 ? 18.164 -5.079 -10.980 1.00 94.19 149 THR A CA 1
ATOM 1151 C C . THR A 1 149 ? 17.397 -3.883 -10.447 1.00 94.19 149 THR A C 1
ATOM 1153 O O . THR A 1 149 ? 17.833 -2.749 -10.628 1.00 94.19 149 THR A O 1
ATOM 1156 N N . VAL A 1 150 ? 16.275 -4.125 -9.768 1.00 89.75 150 VAL A N 1
ATOM 1157 C CA . VAL A 1 150 ? 15.555 -3.072 -9.039 1.00 89.75 150 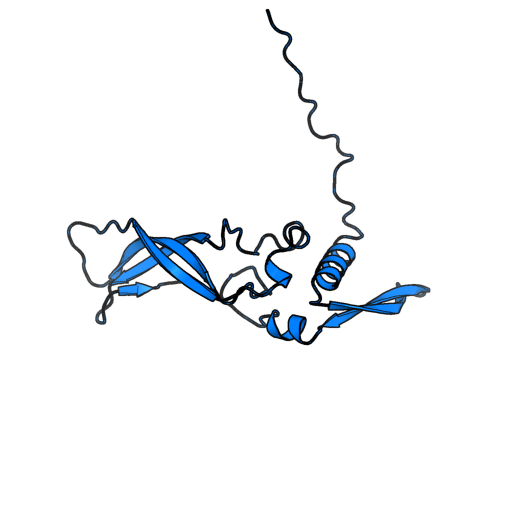VAL A CA 1
ATOM 1158 C C . VAL A 1 150 ? 16.386 -2.657 -7.832 1.00 89.75 150 VAL A C 1
ATOM 1160 O O . VAL A 1 150 ? 16.781 -3.507 -7.034 1.00 89.75 150 VAL A O 1
ATOM 1163 N N . THR A 1 151 ? 16.629 -1.359 -7.708 1.00 78.25 151 THR A N 1
ATOM 1164 C CA . THR A 1 151 ? 17.392 -0.769 -6.611 1.00 78.25 151 THR A CA 1
ATOM 1165 C C . THR A 1 151 ? 16.421 0.062 -5.775 1.00 78.25 151 THR A C 1
ATOM 1167 O O . THR A 1 151 ? 15.744 0.940 -6.314 1.00 78.25 151 THR A O 1
ATOM 1170 N N . HIS A 1 152 ? 16.299 -0.281 -4.491 1.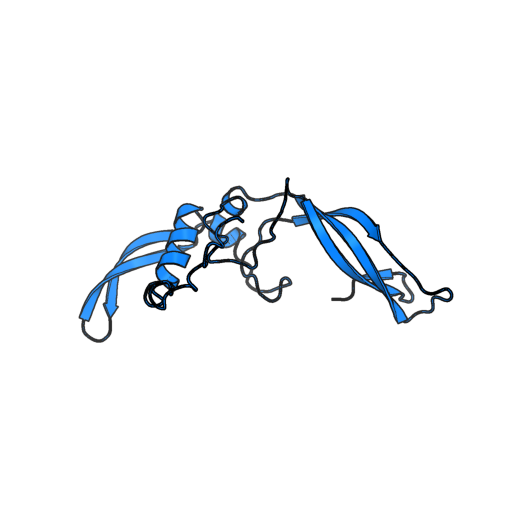00 59.12 152 HIS A N 1
ATOM 1171 C CA . HIS A 1 152 ? 15.468 0.422 -3.510 1.00 59.12 152 HIS A CA 1
ATOM 1172 C C . HIS A 1 152 ? 16.281 1.481 -2.773 1.00 59.12 152 HIS A C 1
ATOM 1174 O O . HIS A 1 152 ? 17.461 1.187 -2.468 1.00 59.12 152 HIS A O 1
#

Radius of gyration: 22.61 Å; Cα contacts (8 Å, |Δi|>4): 210; chains: 1; bounding box: 48×55×65 Å

Foldseek 3Di:
DDDDDDDDDDPPPPDPPPVCLVVLLLVLCVVLVQKDKDWDFDDDDPDTDIDIDIDGDPVVVVQADPDDDLPQDRGDQADKDFDFFPDWDFPPDADQFDKTKTKTKIFGDPGDPSLPDPSNCVNCVSRDDDDVRIDIDIFIWGQHPVGTDTDD